Protein AF-A0A154VEC7-F1 (afdb_monomer_lite)

Foldseek 3Di:
DDPVVLLVLLLCVCVVVVPDLVRLCVQLVHDSVLCVQSVPPPNDHDPSSSVSSVVNRPCPRCVPVPPDDPVPPDPPDDPDDDDPDDDDDD

pLDDT: mean 80.41, std 17.59, range [48.56, 96.0]

Secondary structure (DSSP, 8-state):
--HHHHHHHHHHHHHHTT--HHHHHHHTT--GGGSTTTTSTT----HHHHHHHHTTS-TTTTTTTTSS--TT------------------

Radius of gyration: 24.22 Å; chains: 1; bounding box: 32×67×61 Å

Structure (mmCIF, N/CA/C/O backbone):
data_AF-A0A154VEC7-F1
#
_entry.id   AF-A0A154VEC7-F1
#
loop_
_atom_site.group_PDB
_atom_site.id
_atom_site.type_symbol
_atom_site.label_atom_id
_atom_site.label_alt_id
_atom_site.label_comp_id
_atom_site.label_asym_id
_atom_site.label_entity_id
_atom_site.label_seq_id
_atom_site.pdbx_PDB_ins_code
_atom_site.Cartn_x
_atom_site.Cartn_y
_atom_site.Cartn_z
_atom_site.occupancy
_atom_site.B_iso_or_equiv
_atom_site.auth_seq_id
_atom_site.auth_comp_id
_atom_site.auth_asym_id
_atom_site.auth_atom_id
_atom_site.pdbx_PDB_model_num
ATOM 1 N N . MET A 1 1 ? 15.927 1.788 12.328 1.00 61.16 1 MET A N 1
ATOM 2 C CA . MET A 1 1 ? 14.863 0.815 12.003 1.00 61.16 1 MET A CA 1
ATOM 3 C C . MET A 1 1 ? 15.242 0.119 10.705 1.00 61.16 1 MET A C 1
ATOM 5 O O . MET A 1 1 ? 15.552 0.820 9.747 1.00 61.16 1 MET A O 1
ATOM 9 N N . SER A 1 2 ? 15.332 -1.215 10.700 1.00 84.62 2 SER A N 1
ATOM 10 C CA . SER A 1 2 ? 15.728 -1.974 9.500 1.00 84.62 2 SER A CA 1
ATOM 11 C C . SER A 1 2 ? 14.634 -1.929 8.426 1.00 84.62 2 SER A C 1
ATOM 13 O O . SER A 1 2 ? 13.454 -1.765 8.742 1.00 84.62 2 SER A O 1
ATOM 15 N N . ILE A 1 3 ? 15.019 -2.108 7.161 1.00 85.69 3 ILE A N 1
ATOM 16 C CA . ILE A 1 3 ? 14.085 -2.235 6.038 1.00 85.69 3 ILE A CA 1
ATOM 17 C C . ILE A 1 3 ? 13.109 -3.396 6.274 1.00 85.69 3 ILE A C 1
ATOM 19 O O . ILE A 1 3 ? 11.902 -3.221 6.113 1.00 85.69 3 ILE A O 1
ATOM 23 N N . ASP A 1 4 ? 13.606 -4.530 6.771 1.00 87.69 4 ASP A N 1
ATOM 24 C CA . ASP A 1 4 ? 12.814 -5.730 7.058 1.00 87.69 4 ASP A CA 1
ATOM 25 C C . ASP A 1 4 ? 11.773 -5.487 8.151 1.00 87.69 4 ASP A C 1
ATOM 27 O O . ASP A 1 4 ? 10.637 -5.952 8.052 1.00 87.69 4 ASP A O 1
ATOM 31 N N . ALA A 1 5 ? 12.129 -4.687 9.163 1.00 87.31 5 ALA A N 1
ATOM 32 C CA . ALA A 1 5 ? 11.217 -4.306 10.236 1.00 87.31 5 ALA A CA 1
ATOM 33 C C . ALA A 1 5 ? 10.027 -3.501 9.689 1.00 87.31 5 ALA A C 1
ATOM 35 O O . ALA A 1 5 ? 8.882 -3.776 10.051 1.00 87.31 5 ALA A O 1
ATOM 36 N N . ASN A 1 6 ? 10.276 -2.572 8.759 1.00 90.19 6 ASN A N 1
ATOM 37 C CA . ASN A 1 6 ? 9.212 -1.811 8.099 1.00 90.19 6 ASN A CA 1
ATOM 38 C C . ASN A 1 6 ? 8.340 -2.722 7.221 1.00 90.19 6 ASN A C 1
ATOM 40 O O . ASN A 1 6 ? 7.115 -2.656 7.287 1.00 90.19 6 ASN A O 1
ATOM 44 N N . LEU A 1 7 ? 8.936 -3.627 6.435 1.00 92.00 7 LEU A N 1
ATOM 45 C CA . LEU A 1 7 ? 8.165 -4.563 5.603 1.00 92.00 7 LEU A CA 1
ATOM 46 C C . LEU A 1 7 ? 7.262 -5.470 6.449 1.00 92.00 7 LEU A C 1
ATOM 48 O O . LEU A 1 7 ? 6.098 -5.686 6.100 1.00 92.00 7 LEU A O 1
ATOM 52 N N . ASN A 1 8 ? 7.768 -5.963 7.580 1.00 91.38 8 ASN A N 1
ATOM 53 C CA . ASN A 1 8 ? 6.988 -6.773 8.511 1.00 91.38 8 ASN A CA 1
ATOM 54 C C . ASN A 1 8 ? 5.856 -5.970 9.154 1.00 91.38 8 ASN A C 1
ATOM 56 O O . ASN A 1 8 ? 4.719 -6.446 9.168 1.00 91.38 8 ASN A O 1
ATOM 60 N N . ARG A 1 9 ? 6.125 -4.735 9.591 1.00 91.00 9 ARG A N 1
ATOM 61 C CA . ARG A 1 9 ? 5.112 -3.816 10.130 1.00 91.00 9 ARG A CA 1
ATOM 62 C C . ARG A 1 9 ? 3.992 -3.548 9.121 1.00 91.00 9 ARG A C 1
ATOM 64 O O . ARG A 1 9 ? 2.815 -3.676 9.456 1.00 91.00 9 ARG A O 1
ATOM 71 N N . ILE A 1 10 ? 4.345 -3.266 7.866 1.00 93.88 10 ILE A N 1
ATOM 72 C CA . ILE A 1 10 ? 3.388 -3.026 6.776 1.00 93.88 10 ILE A CA 1
ATOM 73 C C . ILE A 1 10 ? 2.505 -4.259 6.529 1.00 93.88 10 ILE A C 1
ATOM 75 O O . ILE A 1 10 ? 1.279 -4.145 6.422 1.00 93.88 10 ILE A O 1
ATOM 79 N N . ARG A 1 11 ? 3.108 -5.453 6.468 1.00 93.31 11 ARG A N 1
ATOM 80 C CA . ARG A 1 11 ? 2.373 -6.718 6.299 1.00 93.31 11 ARG A CA 1
ATOM 81 C C . ARG A 1 11 ? 1.451 -6.999 7.486 1.00 93.31 11 ARG A C 1
ATOM 83 O O . ARG A 1 11 ? 0.307 -7.404 7.277 1.00 93.31 11 ARG A O 1
ATOM 90 N N . ALA A 1 12 ? 1.931 -6.781 8.708 1.00 93.00 12 ALA A N 1
ATOM 91 C CA . ALA A 1 12 ? 1.170 -7.001 9.932 1.00 93.00 12 ALA A CA 1
ATOM 92 C C . ALA A 1 12 ? -0.057 -6.087 10.002 1.00 93.00 12 ALA A C 1
ATOM 94 O O . ALA A 1 12 ? -1.158 -6.580 10.234 1.00 93.00 12 ALA A O 1
ATOM 95 N N . TYR A 1 13 ? 0.102 -4.795 9.697 1.00 93.94 13 TYR A N 1
ATOM 96 C CA . TYR A 1 13 ? -1.010 -3.844 9.672 1.00 93.94 13 TYR A CA 1
ATOM 97 C C . TYR A 1 13 ? -2.099 -4.279 8.686 1.00 93.94 13 TYR A C 1
ATOM 99 O O . TYR A 1 13 ? -3.273 -4.389 9.044 1.00 93.94 13 TYR A O 1
ATOM 107 N N . ARG A 1 14 ? -1.712 -4.638 7.454 1.00 94.12 14 ARG A N 1
ATOM 108 C CA . ARG A 1 14 ? -2.661 -5.129 6.444 1.00 94.12 14 ARG A CA 1
ATOM 109 C C . ARG A 1 14 ? -3.446 -6.350 6.933 1.00 94.12 14 ARG A C 1
ATOM 111 O O . ARG A 1 14 ? -4.653 -6.421 6.710 1.00 94.12 14 ARG A O 1
ATOM 118 N N . ARG A 1 15 ? -2.763 -7.312 7.567 1.00 92.69 15 ARG A N 1
ATOM 119 C CA . ARG A 1 15 ? -3.362 -8.565 8.060 1.00 92.69 15 ARG A CA 1
ATOM 120 C C . ARG A 1 15 ? -4.273 -8.331 9.263 1.00 92.69 15 ARG A C 1
ATOM 122 O O . ARG A 1 15 ? -5.381 -8.853 9.268 1.00 92.69 15 ARG A O 1
ATOM 129 N N . GLN A 1 16 ? -3.845 -7.521 10.229 1.00 93.75 16 GLN A N 1
ATOM 130 C CA . GLN A 1 16 ? -4.607 -7.232 11.446 1.00 93.75 16 GLN A CA 1
ATOM 131 C C . GLN A 1 16 ? -5.960 -6.580 11.147 1.00 93.75 16 GLN A C 1
ATOM 133 O O . GLN A 1 16 ? -6.963 -6.942 11.753 1.00 93.75 16 GLN A O 1
ATOM 138 N N . TYR A 1 17 ? -5.999 -5.665 10.179 1.00 92.38 17 TYR A N 1
ATOM 139 C CA . TYR A 1 17 ? -7.232 -4.991 9.760 1.00 92.38 17 TYR A CA 1
ATOM 140 C C . TYR A 1 17 ? -7.924 -5.668 8.567 1.00 92.38 17 TYR A C 1
ATOM 142 O O . TYR A 1 17 ? -8.869 -5.115 8.008 1.00 92.38 17 TYR A O 1
ATOM 150 N N . ASN A 1 18 ? -7.445 -6.848 8.156 1.00 93.75 18 ASN A N 1
ATOM 151 C CA . ASN A 1 18 ? -7.933 -7.616 7.010 1.00 93.75 18 ASN A CA 1
ATOM 152 C C . ASN A 1 18 ? -8.151 -6.764 5.739 1.00 93.75 18 ASN A C 1
ATOM 154 O O . ASN A 1 18 ? -9.145 -6.899 5.021 1.00 93.75 18 ASN A O 1
ATOM 158 N N . LEU A 1 19 ? -7.221 -5.843 5.467 1.00 93.06 19 LEU A N 1
ATOM 159 C CA . LEU A 1 19 ? -7.338 -4.910 4.353 1.00 93.06 19 LEU A CA 1
ATOM 160 C C . LEU A 1 19 ? -7.070 -5.623 3.024 1.00 93.06 19 LEU A C 1
ATOM 162 O O . LEU A 1 19 ? -6.008 -6.223 2.803 1.00 93.06 19 LEU A O 1
ATOM 166 N N . ALA A 1 20 ? -8.013 -5.482 2.092 1.00 94.56 20 ALA A N 1
ATOM 167 C CA . ALA A 1 20 ? -7.785 -5.829 0.696 1.00 94.56 20 ALA A CA 1
ATOM 168 C C . ALA A 1 20 ? -6.604 -5.015 0.141 1.00 94.56 20 ALA A C 1
ATOM 170 O O . ALA A 1 20 ? -6.458 -3.832 0.459 1.00 94.56 20 ALA A O 1
ATOM 171 N N . ARG A 1 21 ? -5.781 -5.630 -0.719 1.00 94.06 21 ARG A N 1
ATOM 172 C CA . ARG A 1 21 ? -4.580 -4.988 -1.286 1.00 94.06 21 ARG A CA 1
ATOM 173 C C . ARG A 1 21 ? -4.934 -3.663 -1.956 1.00 94.06 21 ARG A C 1
ATOM 175 O O . ARG A 1 21 ? -4.412 -2.638 -1.538 1.00 94.06 21 ARG A O 1
ATOM 182 N N . TYR A 1 22 ? -5.902 -3.666 -2.873 1.00 94.81 22 TYR A N 1
ATOM 183 C CA . TYR A 1 22 ? -6.423 -2.452 -3.503 1.00 94.81 22 TYR A C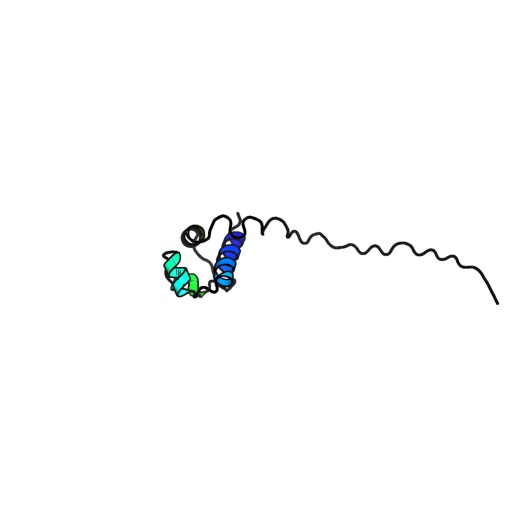A 1
ATOM 184 C C . TYR A 1 22 ? -6.743 -1.334 -2.499 1.00 94.81 22 TYR A C 1
ATOM 186 O O . TYR A 1 22 ? -6.256 -0.215 -2.629 1.00 94.81 22 TYR A O 1
ATOM 194 N N . ARG A 1 23 ? -7.509 -1.645 -1.443 1.00 94.69 23 ARG A N 1
ATOM 195 C CA . ARG A 1 23 ? -7.895 -0.658 -0.422 1.00 94.69 23 ARG 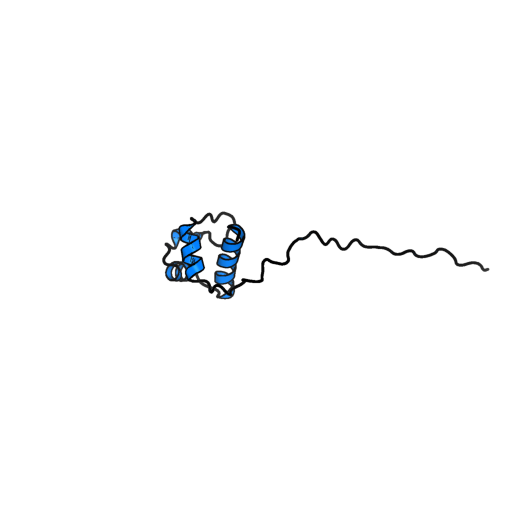A CA 1
ATOM 196 C C . ARG A 1 23 ? -6.679 -0.094 0.299 1.00 94.69 23 ARG A C 1
ATOM 198 O O . ARG A 1 23 ? -6.604 1.114 0.498 1.00 94.69 23 ARG A O 1
ATOM 205 N N . PHE A 1 24 ? -5.717 -0.943 0.640 1.00 95.50 24 PHE A N 1
ATOM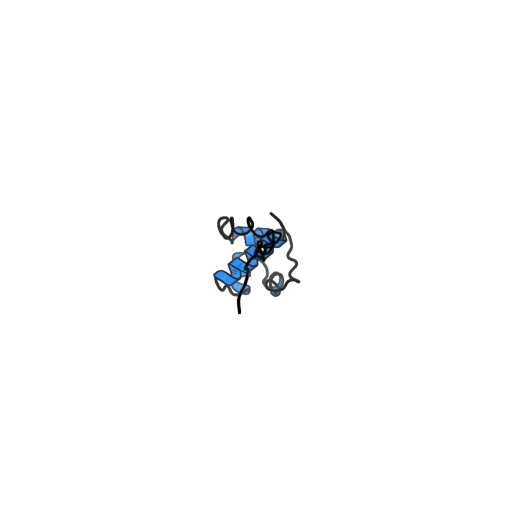 206 C CA . PHE A 1 24 ? -4.496 -0.500 1.298 1.00 95.50 24 PHE A CA 1
ATOM 207 C C . PHE A 1 24 ? -3.602 0.341 0.372 1.00 95.50 24 PHE A C 1
ATOM 209 O O . PHE A 1 24 ? -3.043 1.343 0.812 1.00 95.50 24 PHE A O 1
ATOM 216 N N . ALA A 1 25 ? -3.537 0.001 -0.921 1.00 95.75 25 ALA A N 1
ATOM 217 C CA . ALA A 1 25 ? -2.849 0.802 -1.934 1.00 95.75 25 ALA A CA 1
ATOM 218 C C . ALA A 1 25 ? -3.444 2.211 -2.040 1.00 95.75 25 ALA A C 1
ATOM 220 O O . ALA A 1 25 ? -2.706 3.197 -2.054 1.00 95.75 25 ALA A O 1
ATOM 221 N N . CYS A 1 26 ? -4.779 2.303 -2.066 1.00 96.00 26 CYS A N 1
ATOM 222 C CA . CYS A 1 26 ? -5.493 3.576 -2.105 1.00 96.00 26 CYS A CA 1
ATOM 223 C C . CYS A 1 26 ? -5.209 4.430 -0.868 1.00 96.00 26 CYS A C 1
ATOM 225 O O . CYS A 1 26 ? -4.940 5.617 -1.020 1.00 96.00 26 CYS A O 1
ATOM 227 N N . LEU A 1 27 ? -5.220 3.835 0.332 1.00 95.19 27 LEU A N 1
ATOM 228 C CA . LEU A 1 27 ? -4.919 4.557 1.573 1.00 95.19 27 LEU A CA 1
ATOM 229 C C . LEU A 1 27 ? -3.509 5.161 1.556 1.00 95.19 27 LEU A C 1
ATOM 231 O O . LEU A 1 27 ? -3.334 6.310 1.942 1.00 95.19 27 LEU A O 1
ATOM 235 N N . ALA A 1 28 ? -2.518 4.416 1.059 1.00 95.38 28 ALA A N 1
ATOM 236 C CA . ALA A 1 28 ? -1.135 4.885 0.961 1.00 95.38 28 ALA A CA 1
ATOM 237 C C . ALA A 1 28 ? -0.846 5.733 -0.293 1.00 95.38 28 ALA A C 1
ATOM 239 O O . ALA A 1 28 ? 0.279 6.196 -0.485 1.00 95.38 28 ALA A O 1
ATOM 240 N N . GLY A 1 29 ? -1.817 5.923 -1.192 1.00 95.62 29 GLY A N 1
ATOM 241 C CA . GLY A 1 29 ? -1.598 6.644 -2.449 1.00 95.62 29 GLY A CA 1
ATOM 242 C C . GLY A 1 29 ? -0.524 5.993 -3.333 1.00 95.62 29 GLY A C 1
ATOM 243 O O . GLY A 1 29 ? 0.332 6.684 -3.908 1.00 95.62 29 GLY A O 1
ATOM 244 N N . VAL A 1 30 ? -0.522 4.659 -3.406 1.00 95.12 30 VAL A N 1
ATOM 245 C CA . VAL A 1 30 ? 0.368 3.863 -4.267 1.00 95.12 30 VAL A CA 1
ATOM 246 C C . VAL A 1 30 ? -0.436 3.070 -5.294 1.00 95.12 30 VAL A C 1
ATOM 248 O O . VAL A 1 30 ? -1.614 2.785 -5.106 1.00 95.12 30 VAL A O 1
ATOM 251 N N . ASN A 1 31 ? 0.207 2.704 -6.402 1.00 94.31 31 ASN A N 1
ATOM 252 C CA . ASN A 1 31 ? -0.417 1.859 -7.417 1.00 94.31 31 ASN A CA 1
ATOM 253 C C . ASN A 1 31 ? -0.561 0.422 -6.884 1.00 94.31 31 ASN A C 1
ATOM 255 O O . ASN A 1 31 ? 0.398 -0.132 -6.345 1.00 94.31 31 ASN A O 1
ATOM 259 N N . GLU A 1 32 ? -1.725 -0.203 -7.074 1.00 93.31 32 GLU A N 1
ATOM 260 C CA . GLU A 1 32 ? -1.976 -1.591 -6.666 1.00 93.31 32 GLU A CA 1
ATOM 261 C C . GLU A 1 32 ? -0.947 -2.571 -7.258 1.00 93.31 32 GLU A C 1
ATOM 263 O O . GLU A 1 32 ? -0.482 -3.485 -6.572 1.00 93.31 32 GLU A O 1
ATOM 268 N N . ALA A 1 33 ? -0.495 -2.335 -8.493 1.00 93.00 33 ALA A N 1
ATOM 269 C CA . ALA A 1 33 ? 0.521 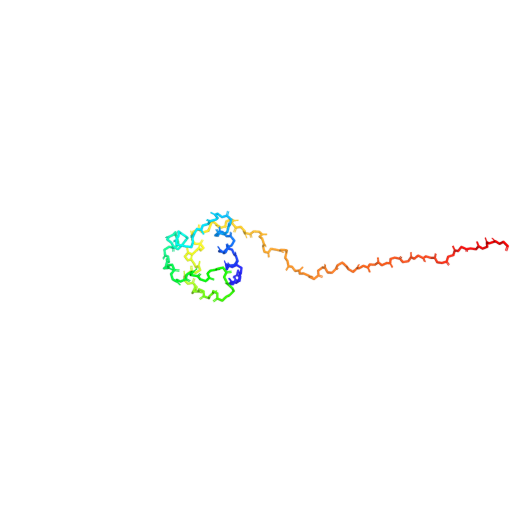-3.161 -9.142 1.00 93.00 33 ALA A CA 1
ATOM 270 C C . ALA A 1 33 ? 1.857 -3.193 -8.374 1.00 93.00 33 ALA A C 1
ATOM 272 O O . ALA A 1 33 ? 2.588 -4.184 -8.470 1.00 93.00 33 ALA A O 1
ATOM 273 N N . ALA A 1 34 ? 2.166 -2.145 -7.598 1.00 91.12 34 ALA A N 1
ATOM 274 C CA . ALA A 1 34 ? 3.378 -2.052 -6.784 1.00 91.12 34 ALA A CA 1
ATOM 275 C C . ALA A 1 34 ? 3.312 -2.912 -5.512 1.00 91.12 34 ALA A C 1
ATOM 277 O O . ALA A 1 34 ? 4.345 -3.188 -4.905 1.00 91.12 34 ALA A O 1
ATOM 278 N N . ILE A 1 35 ? 2.115 -3.346 -5.107 1.00 94.25 35 ILE A N 1
ATOM 279 C CA . ILE A 1 35 ? 1.889 -4.110 -3.872 1.00 94.25 35 ILE A CA 1
ATOM 280 C C . ILE A 1 35 ? 1.253 -5.480 -4.131 1.00 94.25 35 ILE A C 1
ATOM 282 O O . ILE A 1 35 ? 0.849 -6.163 -3.192 1.00 94.25 35 ILE A O 1
ATOM 286 N N . ARG A 1 36 ? 1.169 -5.911 -5.397 1.00 93.19 36 ARG A N 1
ATOM 287 C CA . ARG A 1 36 ? 0.610 -7.221 -5.782 1.00 93.19 36 ARG A CA 1
ATOM 288 C C . ARG A 1 36 ? 1.220 -8.384 -4.988 1.00 93.19 36 ARG A C 1
ATOM 290 O O . ARG A 1 36 ? 0.522 -9.320 -4.620 1.00 93.19 36 ARG A O 1
ATOM 297 N N . ASN A 1 37 ? 2.508 -8.254 -4.674 1.00 94.38 37 ASN A N 1
ATOM 298 C CA . ASN A 1 37 ? 3.330 -9.260 -4.018 1.00 94.38 37 ASN A CA 1
ATOM 299 C C . ASN A 1 37 ? 3.532 -8.983 -2.521 1.00 94.38 37 ASN A C 1
ATOM 301 O O . ASN A 1 37 ? 4.325 -9.681 -1.907 1.00 94.38 37 ASN A O 1
ATOM 305 N N . ILE A 1 38 ? 2.828 -8.018 -1.915 1.00 93.69 38 ILE A N 1
ATOM 306 C CA . ILE A 1 38 ? 3.061 -7.530 -0.538 1.00 93.69 38 ILE A CA 1
ATOM 307 C C . ILE A 1 38 ? 3.215 -8.625 0.530 1.00 93.69 38 ILE A C 1
ATOM 309 O O . ILE A 1 38 ? 3.985 -8.469 1.475 1.00 93.69 38 ILE A O 1
ATOM 313 N N . ASP A 1 39 ? 2.517 -9.749 0.369 1.00 91.00 39 ASP A N 1
ATOM 314 C CA . ASP A 1 39 ? 2.534 -10.877 1.307 1.00 91.00 39 ASP A CA 1
ATOM 315 C C . ASP A 1 39 ? 3.675 -11.874 1.087 1.00 91.00 39 ASP A C 1
ATOM 317 O O . ASP A 1 39 ? 3.895 -12.739 1.931 1.00 91.00 39 ASP A O 1
ATOM 321 N N . THR A 1 40 ? 4.372 -11.762 -0.038 1.00 91.12 40 THR A N 1
ATOM 322 C CA . THR A 1 40 ? 5.490 -12.624 -0.430 1.00 91.12 40 THR A CA 1
ATOM 323 C C . THR A 1 40 ? 6.813 -12.016 0.019 1.00 91.12 40 THR A C 1
ATOM 325 O O . THR A 1 40 ? 6.926 -10.796 0.188 1.00 91.12 40 THR A O 1
ATOM 328 N N . THR A 1 41 ? 7.827 -12.861 0.180 1.00 87.19 41 THR A N 1
ATOM 329 C CA . THR A 1 41 ? 9.204 -12.449 0.489 1.00 87.19 41 THR A CA 1
ATOM 330 C C . THR A 1 41 ? 9.860 -11.690 -0.662 1.00 87.19 41 THR A C 1
ATOM 332 O O . THR A 1 41 ? 10.710 -10.847 -0.409 1.00 87.19 41 THR A O 1
ATOM 335 N N . ASP A 1 42 ? 9.403 -11.903 -1.899 1.00 89.69 42 ASP A N 1
ATOM 336 C CA . ASP A 1 42 ? 9.946 -11.271 -3.112 1.00 89.69 42 ASP A CA 1
ATOM 337 C C . ASP A 1 42 ? 9.476 -9.825 -3.321 1.00 89.69 42 ASP A C 1
ATOM 339 O O . ASP A 1 42 ? 9.812 -9.171 -4.314 1.00 89.69 42 ASP A O 1
ATOM 343 N N . TRP A 1 43 ? 8.646 -9.304 -2.417 1.00 93.50 43 TRP A N 1
ATOM 344 C CA . TRP A 1 43 ? 8.210 -7.921 -2.500 1.00 93.50 43 TRP A CA 1
ATOM 345 C C . TRP A 1 43 ? 9.341 -6.963 -2.144 1.00 93.50 43 TRP A C 1
ATOM 347 O O . TRP A 1 43 ? 9.690 -6.804 -0.977 1.00 93.50 43 TRP A O 1
ATOM 357 N N . ASN A 1 44 ? 9.857 -6.280 -3.165 1.00 92.69 44 ASN A N 1
ATOM 358 C CA . ASN A 1 44 ? 10.930 -5.300 -3.047 1.00 92.69 44 ASN A CA 1
ATOM 359 C C . ASN A 1 44 ? 10.424 -3.877 -3.378 1.00 92.69 44 ASN A C 1
ATOM 361 O O . ASN A 1 44 ? 10.587 -3.406 -4.510 1.00 92.69 44 ASN A O 1
ATOM 365 N N . PRO A 1 45 ? 9.721 -3.200 -2.450 1.00 93.56 45 PRO A N 1
ATOM 366 C CA . PRO A 1 45 ? 9.220 -1.848 -2.666 1.00 93.56 45 PRO A CA 1
ATOM 367 C C . PRO A 1 45 ? 10.338 -0.804 -2.577 1.00 93.56 45 PRO A C 1
ATOM 369 O O . PRO A 1 45 ? 11.324 -0.952 -1.862 1.00 93.56 45 PRO A O 1
ATOM 372 N N . THR A 1 46 ? 10.147 0.327 -3.254 1.00 94.00 46 THR A N 1
ATOM 373 C CA . THR A 1 46 ? 11.070 1.461 -3.130 1.00 94.00 46 THR A CA 1
ATOM 374 C C . THR A 1 46 ? 10.969 2.116 -1.752 1.00 94.00 46 THR A C 1
ATOM 376 O O . THR A 1 46 ? 9.905 2.119 -1.130 1.00 94.00 46 THR A O 1
ATOM 379 N N . ALA A 1 47 ? 12.034 2.797 -1.317 1.00 92.94 47 ALA A N 1
ATOM 380 C CA . ALA A 1 47 ? 12.018 3.583 -0.079 1.00 92.94 47 ALA A CA 1
ATOM 381 C C . ALA A 1 47 ? 10.860 4.602 -0.032 1.00 92.94 47 ALA A C 1
ATOM 383 O O . ALA A 1 47 ? 10.283 4.846 1.023 1.00 92.94 47 ALA A O 1
ATOM 384 N N . ASN A 1 48 ? 10.477 5.172 -1.181 1.00 94.50 48 ASN A N 1
ATOM 385 C CA . ASN A 1 48 ? 9.321 6.065 -1.277 1.00 94.50 48 ASN A CA 1
ATOM 386 C C . ASN A 1 48 ? 7.993 5.343 -0.989 1.00 94.50 48 ASN A C 1
ATOM 388 O O . ASN A 1 48 ? 7.135 5.875 -0.294 1.00 94.50 48 ASN A O 1
ATOM 392 N N . THR A 1 49 ? 7.835 4.119 -1.496 1.00 94.81 49 THR A N 1
ATOM 393 C CA . THR A 1 49 ? 6.645 3.288 -1.250 1.00 94.81 49 THR A CA 1
ATOM 394 C C . THR A 1 49 ? 6.522 2.948 0.231 1.00 94.81 49 THR A C 1
ATOM 396 O O . THR A 1 49 ? 5.440 3.066 0.794 1.00 94.81 49 THR A O 1
ATOM 399 N N . ILE A 1 50 ? 7.637 2.603 0.877 1.00 94.31 50 ILE A N 1
ATOM 400 C CA . ILE A 1 50 ? 7.674 2.317 2.316 1.00 94.31 50 ILE A CA 1
ATOM 401 C C . ILE A 1 50 ? 7.241 3.548 3.116 1.00 94.31 50 ILE A C 1
ATOM 403 O O . ILE A 1 50 ? 6.324 3.449 3.922 1.00 94.31 50 ILE A O 1
ATOM 407 N N . ARG A 1 51 ? 7.809 4.729 2.830 1.00 93.94 51 ARG A N 1
ATOM 408 C CA . ARG A 1 51 ? 7.427 5.983 3.510 1.00 93.94 51 ARG A CA 1
ATOM 409 C C . ARG A 1 51 ? 5.936 6.297 3.388 1.00 93.94 51 ARG A C 1
ATOM 411 O O . ARG A 1 51 ? 5.337 6.749 4.354 1.00 93.94 51 ARG A O 1
ATOM 418 N N . LYS A 1 52 ? 5.337 6.045 2.223 1.00 95.69 52 LYS A N 1
ATOM 419 C CA . LYS A 1 52 ? 3.896 6.235 2.008 1.00 95.69 52 LYS A CA 1
ATOM 420 C C . LYS A 1 52 ? 3.041 5.317 2.880 1.00 95.69 52 LYS A C 1
ATOM 422 O O . LYS A 1 52 ? 2.014 5.752 3.385 1.00 95.69 52 LYS A O 1
ATOM 427 N N . PHE A 1 53 ? 3.459 4.070 3.084 1.00 94.94 53 PHE A N 1
ATOM 428 C CA . PHE A 1 53 ? 2.763 3.172 4.004 1.00 94.94 53 PHE A CA 1
ATOM 429 C C . PHE A 1 53 ? 2.963 3.567 5.467 1.00 94.94 53 PHE A C 1
ATOM 431 O O . PHE A 1 53 ? 1.996 3.567 6.221 1.00 94.94 53 PHE A O 1
ATOM 438 N N . GLU A 1 54 ? 4.173 3.971 5.855 1.00 92.62 54 GLU A N 1
ATOM 439 C CA . GLU A 1 54 ? 4.455 4.462 7.212 1.00 92.62 54 GLU A CA 1
ATOM 440 C C . GLU A 1 54 ? 3.627 5.707 7.579 1.00 92.62 54 GLU A C 1
ATOM 442 O O . GLU A 1 54 ? 3.331 5.919 8.745 1.00 92.62 54 GLU A O 1
ATOM 447 N N . GLN A 1 55 ? 3.190 6.515 6.606 1.00 93.69 55 GLN A N 1
ATOM 448 C CA . GLN A 1 55 ? 2.272 7.638 6.858 1.00 93.69 55 GLN A CA 1
ATOM 449 C C . GLN A 1 55 ? 0.835 7.204 7.184 1.00 93.69 55 GLN A C 1
ATOM 451 O O . GLN A 1 55 ? 0.090 7.969 7.791 1.00 93.69 55 GLN A O 1
ATOM 456 N N . VAL A 1 56 ? 0.431 6.007 6.757 1.00 93.75 56 VAL A N 1
ATOM 457 C CA . VAL A 1 56 ? -0.910 5.448 7.006 1.00 93.75 56 VAL A CA 1
ATOM 458 C C . VAL A 1 56 ? -0.928 4.615 8.283 1.00 93.75 56 VAL A C 1
ATOM 460 O O . VAL A 1 56 ? -1.947 4.545 8.967 1.00 93.75 56 VAL A O 1
ATOM 463 N N . ILE A 1 57 ? 0.186 3.953 8.589 1.00 93.00 57 ILE A N 1
ATOM 464 C CA . ILE A 1 57 ? 0.320 3.088 9.756 1.00 93.00 57 ILE A CA 1
ATOM 465 C C . ILE A 1 57 ? 0.614 3.970 10.976 1.00 93.00 57 ILE A C 1
ATOM 467 O O . ILE A 1 57 ? 1.634 4.656 10.981 1.00 93.00 57 ILE A O 1
ATOM 471 N N . PRO A 1 58 ? -0.218 3.942 12.032 1.00 90.38 58 PRO A N 1
ATOM 472 C CA . PRO A 1 58 ? 0.021 4.756 13.219 1.00 90.38 58 PRO A CA 1
ATOM 473 C C . PRO A 1 58 ? 1.397 4.454 13.833 1.00 90.38 58 PRO A C 1
ATOM 475 O O . PRO A 1 58 ? 1.765 3.278 13.888 1.00 90.38 58 PRO A O 1
ATOM 478 N N . PRO A 1 59 ? 2.176 5.453 14.286 1.00 84.62 59 PRO A N 1
ATOM 479 C CA . PRO A 1 59 ? 3.543 5.252 14.778 1.00 84.62 59 PRO A CA 1
ATOM 480 C C . PRO A 1 59 ? 3.622 4.317 15.997 1.00 84.62 59 PRO A C 1
ATOM 482 O O . PRO A 1 59 ? 4.593 3.572 16.137 1.00 84.62 59 PRO A O 1
ATOM 485 N N . GLU A 1 60 ? 2.576 4.245 16.813 1.00 85.38 60 GLU A N 1
ATOM 486 C CA . GLU A 1 60 ? 2.453 3.329 17.952 1.00 85.38 60 GLU A CA 1
ATOM 487 C C . GLU A 1 60 ? 2.262 1.852 17.555 1.00 85.38 60 GLU A C 1
ATOM 489 O O . GLU A 1 60 ? 2.530 0.945 18.347 1.00 85.38 60 GLU A O 1
ATOM 494 N N . PHE A 1 61 ? 1.831 1.577 16.321 1.00 85.38 61 PHE A N 1
ATOM 495 C CA . PHE A 1 61 ? 1.515 0.227 15.858 1.00 85.38 61 PHE A CA 1
ATOM 496 C C . PHE A 1 61 ? 2.759 -0.672 15.821 1.00 85.38 61 PHE A C 1
ATOM 498 O O . PHE A 1 61 ? 3.595 -0.502 14.955 1.00 85.38 61 PHE A O 1
ATOM 505 N N . MET A 1 62 ? 2.908 -1.664 16.701 1.00 74.88 62 MET A N 1
ATOM 506 C CA . MET A 1 62 ? 4.132 -2.494 16.775 1.00 74.88 62 MET A CA 1
ATOM 507 C C . MET A 1 62 ? 5.424 -1.703 17.076 1.00 74.88 62 MET A C 1
ATOM 509 O O . MET A 1 62 ? 6.517 -2.154 16.736 1.00 74.88 62 MET A O 1
ATOM 513 N N . ALA A 1 63 ? 5.331 -0.545 17.741 1.00 66.62 63 ALA A N 1
ATOM 514 C CA . ALA A 1 63 ? 6.511 0.197 18.206 1.00 66.62 63 ALA A CA 1
ATOM 515 C C . ALA A 1 63 ? 7.388 -0.607 19.195 1.00 66.62 63 ALA A C 1
ATOM 517 O O . ALA A 1 63 ? 8.593 -0.394 19.234 1.00 66.62 63 ALA A O 1
ATOM 518 N N . ASN A 1 64 ? 6.801 -1.578 19.910 1.00 55.84 64 ASN A N 1
ATOM 519 C CA . ASN A 1 64 ? 7.466 -2.397 20.937 1.00 55.84 64 ASN A CA 1
ATOM 520 C C . ASN A 1 64 ? 7.699 -3.867 20.530 1.00 55.84 64 ASN A C 1
ATOM 522 O O . ASN A 1 64 ? 8.090 -4.675 21.360 1.00 55.84 64 ASN A O 1
ATOM 526 N N . ALA A 1 65 ? 7.419 -4.262 19.282 1.00 53.62 65 ALA A N 1
ATOM 527 C CA . ALA A 1 65 ? 7.435 -5.682 18.894 1.00 53.62 65 ALA A CA 1
ATOM 528 C C . ALA A 1 65 ? 8.806 -6.199 18.408 1.00 53.62 65 ALA A C 1
ATOM 530 O O . ALA A 1 65 ? 8.901 -7.351 18.001 1.00 53.62 65 ALA A O 1
ATOM 531 N N . ASN A 1 66 ? 9.843 -5.355 18.406 1.00 53.00 66 ASN A N 1
ATOM 532 C CA . ASN A 1 66 ? 11.179 -5.696 17.898 1.00 53.00 66 ASN A CA 1
ATOM 533 C C . ASN A 1 66 ? 12.285 -5.649 18.969 1.00 53.00 66 ASN A C 1
ATOM 535 O O . ASN A 1 66 ? 13.449 -5.659 18.586 1.00 53.00 66 ASN A O 1
ATOM 539 N N . ASP A 1 67 ? 11.954 -5.593 20.266 1.00 51.53 67 ASP A N 1
ATOM 540 C CA . ASP A 1 67 ? 12.979 -5.596 21.329 1.00 51.53 67 ASP A CA 1
ATOM 541 C C . ASP A 1 67 ? 13.360 -7.006 21.826 1.00 51.53 67 ASP A C 1
ATOM 543 O O . ASP A 1 67 ? 14.415 -7.164 22.420 1.00 51.53 67 ASP A O 1
ATOM 547 N N . ASP A 1 68 ? 12.585 -8.056 21.517 1.00 53.94 68 ASP A N 1
ATOM 548 C CA . ASP A 1 68 ? 12.810 -9.401 22.083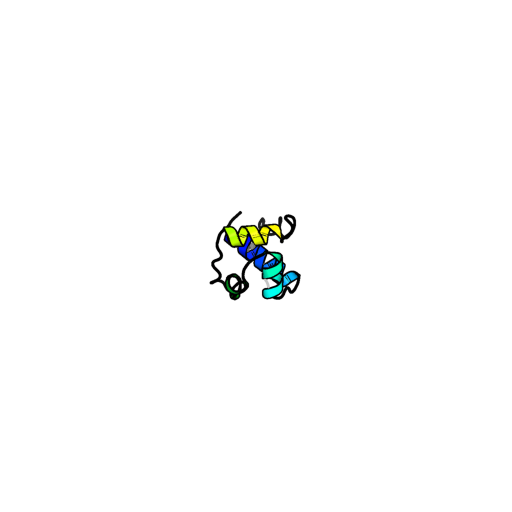 1.00 53.94 68 ASP A CA 1
ATOM 549 C C . ASP A 1 68 ? 12.667 -10.533 21.053 1.00 53.94 68 ASP A C 1
ATOM 551 O O . ASP A 1 68 ? 11.754 -11.358 21.117 1.00 53.94 68 ASP A O 1
ATOM 555 N N . ASN A 1 69 ? 13.581 -10.619 20.086 1.00 49.41 69 ASN A N 1
ATOM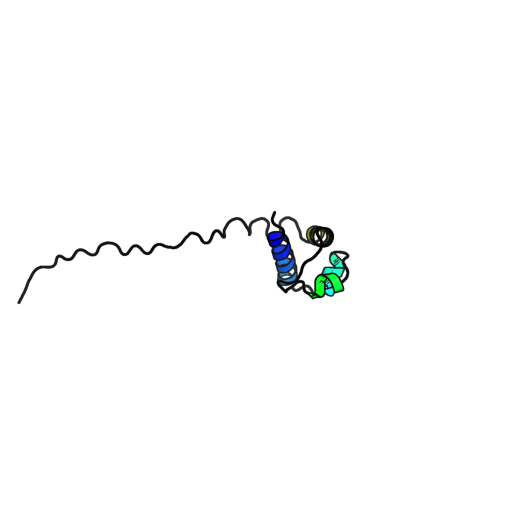 556 C CA . ASN A 1 69 ? 13.877 -11.930 19.500 1.00 49.41 69 ASN A CA 1
ATOM 557 C C . ASN A 1 69 ? 15.347 -12.028 19.091 1.00 49.41 69 ASN A C 1
ATOM 559 O O . ASN A 1 69 ? 15.687 -12.126 17.911 1.00 49.41 69 ASN A O 1
ATOM 563 N N . ASP A 1 70 ? 16.215 -11.964 20.098 1.00 50.38 70 ASP A N 1
ATOM 564 C CA . ASP A 1 70 ? 17.478 -12.686 20.057 1.00 50.38 70 ASP A CA 1
ATOM 565 C C . ASP A 1 70 ? 17.179 -14.161 20.409 1.00 50.38 70 ASP A C 1
ATOM 567 O O . ASP A 1 70 ? 16.836 -14.453 21.557 1.00 50.38 70 ASP A O 1
ATOM 571 N N . PRO A 1 71 ? 17.262 -15.114 19.462 1.00 52.19 71 PRO A N 1
ATOM 572 C CA . PRO A 1 71 ? 17.059 -16.531 19.752 1.00 52.19 71 PRO A CA 1
ATOM 573 C C . PRO A 1 71 ? 18.231 -17.177 20.522 1.00 52.19 71 PRO A C 1
ATOM 575 O O . PRO A 1 71 ? 18.250 -18.397 20.657 1.00 52.19 71 PRO A O 1
ATOM 578 N N . SER A 1 72 ? 19.194 -16.414 21.054 1.00 53.94 72 SER A N 1
ATOM 579 C CA . SER A 1 72 ? 20.361 -16.960 21.773 1.00 53.94 72 SER A CA 1
ATOM 580 C C . SER A 1 72 ? 20.073 -17.474 23.192 1.00 53.94 72 SER A C 1
ATOM 582 O O . SER A 1 72 ? 20.995 -17.894 23.886 1.00 53.94 72 SER A O 1
ATOM 584 N N . SER A 1 73 ? 18.818 -17.490 23.648 1.00 51.69 73 SER A N 1
ATOM 585 C CA . SER A 1 73 ? 18.447 -18.182 24.891 1.00 51.69 73 SER A CA 1
ATOM 586 C C . SER A 1 73 ? 18.063 -19.633 24.602 1.00 51.69 73 SER A C 1
ATOM 588 O O . SER A 1 73 ? 16.898 -20.018 24.696 1.00 51.69 73 SER A O 1
ATOM 590 N N . GLU A 1 74 ? 19.053 -20.452 24.249 1.00 57.78 74 GLU A N 1
ATOM 591 C CA . GLU A 1 74 ? 18.961 -21.892 24.491 1.00 57.78 74 GLU A CA 1
ATOM 592 C C . GLU A 1 74 ? 18.706 -22.105 25.994 1.00 57.78 74 GLU A C 1
ATOM 594 O O . GLU A 1 74 ? 19.520 -21.666 26.812 1.00 57.78 74 GLU A O 1
ATOM 599 N N . PRO A 1 75 ? 17.628 -22.788 26.418 1.00 53.72 75 PRO A N 1
ATOM 600 C CA . PRO A 1 75 ? 17.614 -23.363 27.748 1.00 53.72 75 PRO A CA 1
ATOM 601 C C . PRO A 1 75 ? 18.620 -24.516 27.731 1.00 53.72 75 PRO A C 1
ATOM 603 O O . PRO A 1 75 ? 18.294 -25.630 27.318 1.00 53.72 75 PRO A O 1
ATOM 606 N N . GLN A 1 76 ? 19.862 -24.247 28.144 1.00 57.03 76 GLN A N 1
ATOM 607 C CA . GLN A 1 76 ? 20.793 -25.306 28.519 1.00 57.03 76 GLN A CA 1
ATOM 608 C C . GLN A 1 76 ? 20.111 -26.126 29.612 1.00 57.03 76 GLN A C 1
ATOM 610 O O . GLN A 1 76 ? 19.982 -25.693 30.757 1.00 57.03 76 GLN A O 1
ATOM 615 N N . ALA A 1 77 ? 19.616 -27.300 29.228 1.00 57.62 77 ALA A N 1
ATOM 616 C CA . ALA A 1 77 ? 19.179 -28.311 30.161 1.00 57.62 77 ALA A CA 1
ATOM 617 C C . ALA A 1 77 ? 20.385 -28.663 31.035 1.00 57.62 77 ALA A C 1
ATOM 619 O O . ALA A 1 77 ? 21.309 -29.338 30.586 1.00 57.62 77 ALA A O 1
ATOM 620 N N . ALA A 1 78 ? 20.383 -28.184 32.272 1.00 64.94 78 ALA A N 1
ATOM 621 C CA . ALA A 1 78 ? 21.126 -28.825 33.332 1.00 64.94 78 ALA A CA 1
ATOM 622 C C . ALA A 1 78 ? 20.315 -30.052 33.766 1.00 64.94 78 ALA A C 1
ATOM 624 O O . ALA A 1 78 ? 19.201 -29.895 34.270 1.00 64.94 78 ALA A O 1
ATOM 625 N N . PRO A 1 79 ? 20.814 -31.281 33.586 1.00 60.91 79 PRO A N 1
ATOM 626 C CA . PRO A 1 79 ? 20.517 -32.325 34.536 1.00 60.91 79 PRO A CA 1
ATOM 627 C C . PRO A 1 79 ? 21.511 -32.181 35.691 1.00 60.91 79 PRO A C 1
ATOM 629 O O . PRO A 1 79 ? 22.671 -32.577 35.589 1.00 60.91 79 PRO A O 1
ATOM 632 N N . ASP A 1 80 ? 21.029 -31.569 36.771 1.00 59.00 80 ASP A N 1
ATOM 633 C CA . ASP A 1 80 ? 21.572 -31.726 38.115 1.00 59.00 80 ASP A CA 1
ATOM 634 C C . ASP A 1 80 ? 21.786 -33.217 38.425 1.00 59.00 80 ASP A C 1
ATOM 636 O O . ASP A 1 80 ? 20.867 -34.038 38.349 1.00 59.00 80 ASP A O 1
ATOM 640 N N . ASP A 1 81 ? 23.042 -33.539 38.723 1.00 63.91 81 ASP A N 1
ATOM 641 C CA . ASP A 1 81 ? 23.480 -34.256 39.921 1.00 63.91 81 ASP A CA 1
ATOM 642 C C . ASP A 1 81 ? 22.397 -35.106 40.617 1.00 63.91 81 ASP A C 1
ATOM 644 O O . ASP A 1 81 ? 21.602 -34.628 41.429 1.00 63.91 81 ASP A O 1
ATOM 648 N N . ARG A 1 82 ? 22.380 -36.411 40.321 1.00 57.53 82 ARG A N 1
ATOM 649 C CA . ARG A 1 82 ? 21.689 -37.398 41.155 1.00 57.53 82 ARG A CA 1
ATOM 650 C C . ARG A 1 82 ? 22.726 -38.346 41.732 1.00 57.53 82 ARG A C 1
ATOM 652 O O . ARG A 1 82 ? 23.137 -39.289 41.067 1.00 57.53 82 ARG A O 1
ATOM 659 N N . GLY A 1 83 ? 23.136 -38.052 42.964 1.00 58.44 83 GLY A N 1
ATOM 660 C CA . GLY A 1 83 ? 24.039 -38.871 43.762 1.00 58.44 83 GLY A CA 1
ATOM 661 C C . GLY A 1 83 ? 23.649 -40.351 43.773 1.00 58.44 83 GLY A C 1
ATOM 662 O O . GLY A 1 83 ? 22.539 -40.723 44.154 1.00 58.44 83 GLY A O 1
ATOM 663 N N . GLU A 1 84 ? 24.595 -41.186 43.358 1.00 58.41 84 GLU A N 1
ATOM 664 C CA . GLU A 1 84 ? 24.595 -42.628 43.571 1.00 58.41 84 GLU A CA 1
ATOM 665 C C . GLU A 1 84 ? 25.136 -42.911 44.977 1.00 58.41 84 GLU A C 1
ATOM 667 O O . GLU A 1 84 ? 26.333 -43.085 45.175 1.00 58.41 84 GLU A O 1
ATOM 672 N N . ASP A 1 85 ? 24.241 -42.942 45.963 1.00 56.00 85 ASP A N 1
ATOM 673 C CA . ASP A 1 85 ? 24.476 -43.640 47.228 1.00 56.00 85 ASP A CA 1
ATOM 674 C C . ASP A 1 85 ? 23.144 -44.193 47.737 1.00 56.00 85 ASP A C 1
ATOM 676 O O . ASP A 1 85 ? 22.299 -43.439 48.204 1.00 56.00 85 ASP A O 1
ATOM 680 N N . HIS A 1 86 ? 22.927 -45.502 47.594 1.00 52.69 86 HIS A N 1
ATOM 681 C CA . HIS A 1 86 ? 22.016 -46.247 48.460 1.00 52.69 86 HIS A CA 1
ATOM 682 C C . HIS A 1 86 ? 22.489 -47.702 48.587 1.00 52.69 86 HIS A C 1
ATOM 684 O O . HIS A 1 86 ? 22.362 -48.535 47.690 1.00 52.69 86 HIS A O 1
ATOM 690 N N . THR A 1 87 ? 23.060 -47.934 49.759 1.00 53.12 87 THR A N 1
ATOM 691 C CA . THR A 1 87 ? 23.496 -49.163 50.420 1.00 53.12 87 THR A CA 1
ATOM 692 C C . THR A 1 87 ? 22.374 -50.212 50.614 1.00 53.12 87 THR A C 1
ATOM 694 O O . THR A 1 87 ? 21.234 -49.846 50.877 1.00 53.12 87 THR A O 1
ATOM 697 N N . GLU A 1 88 ? 22.768 -51.496 50.506 1.00 50.03 88 GLU A N 1
ATOM 698 C CA . GLU A 1 88 ? 22.247 -52.781 51.057 1.00 50.03 88 GLU A CA 1
ATOM 699 C C . GLU A 1 88 ? 20.740 -53.140 51.086 1.00 50.03 88 GLU A C 1
ATOM 701 O O . GLU A 1 88 ? 19.916 -52.441 51.664 1.00 50.03 88 GLU A O 1
ATOM 706 N N . ALA A 1 89 ? 20.407 -54.363 50.626 1.00 48.56 89 ALA A N 1
ATOM 707 C CA . ALA A 1 89 ? 20.147 -55.544 51.484 1.00 48.56 89 ALA A CA 1
ATOM 708 C C . ALA A 1 89 ? 19.262 -56.607 50.787 1.00 48.56 89 ALA A C 1
ATOM 710 O O . ALA A 1 89 ? 18.139 -56.301 50.385 1.00 48.56 89 ALA A O 1
ATOM 711 N N . ALA A 1 90 ? 19.748 -57.856 50.719 1.00 48.94 90 ALA A N 1
ATOM 712 C CA . ALA A 1 90 ? 19.030 -59.104 51.046 1.00 48.94 90 ALA A CA 1
ATOM 713 C C . ALA A 1 90 ? 19.959 -60.318 50.874 1.00 48.94 90 ALA A C 1
ATOM 715 O O . ALA A 1 90 ? 20.521 -60.476 49.767 1.00 48.94 90 ALA A O 1
#

Sequence (90 aa):
MSIDANLNRIRAYRRQYNLARYRFACLAGVNEAAIRNIDTTDWNPTANTIRKFEQVIPPEFMANANDDNDPSSEPQAAPDDRGEDHTEAA